Protein AF-A0A183M2C6-F1 (afdb_monomer)

InterPro domains:
  IPR027417 P-loop containing nucleoside triphosphate hydrolase [G3DSA:3.40.50.300] (2-58)
  IPR027417 P-loop containing nucleoside triphosphate hydrolase [SSF52540] (6-80)

Organism: NCBI:txid48269

pLDDT: mean 76.78, std 13.19, range [43.03, 91.06]

Solvent-accessible surface area (backbone atoms only — not comparable to full-atom values): 6842 Å² total; per-residue (Å²): 117,61,69,61,54,53,60,56,52,68,72,47,48,62,93,95,42,86,50,85,79,86,82,91,83,62,92,84,60,55,65,44,59,50,41,28,48,44,54,50,29,54,78,66,73,43,89,75,57,66,77,55,64,65,71,33,77,73,60,45,59,72,45,54,79,70,83,56,81,32,12,89,82,79,73,41,59,34,40,41,62,92,66,32,68,70,56,53,55,49,53,53,51,49,54,56,55,51,67,57,51,64,64,67,70,74,73,81,127

Mean predicted aligned error: 10.91 Å

Foldseek 3Di:
DLVVVVVVQVVADPDPRDGDDDDDDDPVDDLLVLQLVQVVCVVVVHDDDPVSVVSPPPQVVVQPPPVDADDPPPPRRRDYVVPDPVVVVVVVVVVVVVVVVVVVVPPDD

Secondary structure (DSSP, 8-state):
-HHHHHHHHTTS--TTPPP-------TTS-HHHHHHHHHHHHHTTPPPPHHHHGGGTTHHHHHHTTS--S-TTT--SSS-GGG-HHHHHHHHHHHHHHHHHHHHTTS--

Radius of gyration: 19.18 Å; Cα contacts (8 Å, |Δi|>4): 77; chains: 1; bounding box: 59×38×42 Å

Nearest PDB structures (foldseek):
  5e0o-assembly1_A  TM=5.305E-01  e=8.275E+00  Brugia malayi
  3nlg-assembly1_B  TM=2.807E-01  e=6.207E+00  Bos taurus
  8ufs-assembly1_A  TM=2.731E-01  e=8.892E+00  Homo sapiens

Structure (mmCIF, N/CA/C/O backbone):
data_AF-A0A183M2C6-F1
#
_entry.id   AF-A0A183M2C6-F1
#
loop_
_atom_site.group_PDB
_atom_site.id
_atom_site.type_symbol
_atom_site.label_atom_id
_atom_site.label_alt_id
_atom_site.label_comp_id
_atom_site.label_asym_id
_atom_site.label_entity_id
_atom_site.label_seq_id
_atom_site.pdbx_PDB_ins_code
_atom_site.Cartn_x
_atom_site.Cartn_y
_atom_site.Cartn_z
_atom_site.occupancy
_atom_site.B_iso_or_equiv
_atom_site.auth_seq_id
_atom_site.auth_comp_id
_atom_site.auth_asym_id
_atom_site.auth_atom_id
_atom_site.pdbx_PDB_model_num
ATOM 1 N N . MET A 1 1 ? 6.370 -4.805 -5.197 1.00 48.97 1 MET A N 1
ATOM 2 C CA . MET A 1 1 ? 6.201 -5.697 -4.026 1.00 48.97 1 MET A CA 1
ATOM 3 C C . MET A 1 1 ? 4.719 -5.929 -3.676 1.00 48.97 1 MET A C 1
ATOM 5 O O . MET A 1 1 ? 4.393 -6.997 -3.166 1.00 48.97 1 MET A O 1
ATOM 9 N N . VAL A 1 2 ? 3.821 -5.013 -4.069 1.00 49.78 2 VAL A N 1
ATOM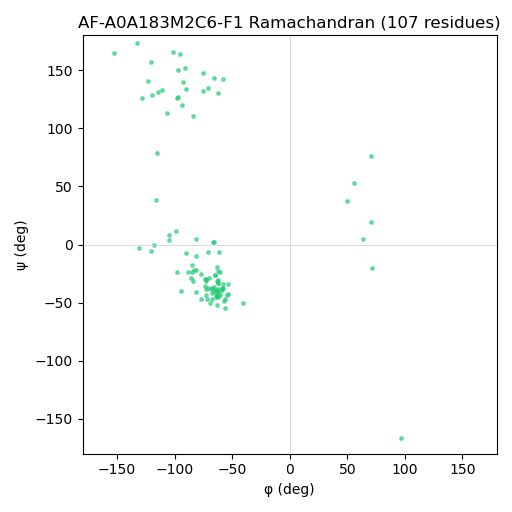 10 C CA . VAL A 1 2 ? 2.344 -5.013 -3.896 1.00 49.78 2 VAL A CA 1
ATOM 11 C C . VAL A 1 2 ? 1.645 -6.353 -4.099 1.00 49.78 2 VAL A C 1
ATOM 13 O O . VAL A 1 2 ? 0.905 -6.817 -3.234 1.00 49.78 2 VAL A O 1
ATOM 16 N N . ILE A 1 3 ? 1.935 -7.030 -5.211 1.00 51.72 3 ILE A N 1
ATOM 17 C CA . ILE A 1 3 ? 1.224 -8.253 -5.589 1.00 51.72 3 ILE A CA 1
ATOM 18 C C . ILE A 1 3 ? 1.434 -9.359 -4.538 1.00 51.72 3 ILE A C 1
ATOM 20 O O . ILE A 1 3 ? 0.508 -10.115 -4.259 1.00 51.72 3 ILE A O 1
ATOM 24 N N . LYS A 1 4 ? 2.602 -9.431 -3.876 1.00 59.03 4 LYS A N 1
ATOM 25 C CA . LYS A 1 4 ? 2.838 -10.434 -2.822 1.00 59.03 4 LYS A CA 1
ATOM 26 C C . LYS A 1 4 ? 1.996 -10.175 -1.572 1.00 59.03 4 LYS A C 1
ATOM 28 O O . LYS A 1 4 ? 1.530 -11.141 -0.976 1.00 59.03 4 LYS A O 1
ATOM 33 N N . ALA A 1 5 ? 1.800 -8.920 -1.164 1.00 63.03 5 ALA A N 1
ATOM 34 C CA . ALA A 1 5 ? 0.993 -8.602 0.015 1.00 63.03 5 ALA A CA 1
ATOM 35 C C . ALA A 1 5 ? -0.484 -8.948 -0.226 1.00 63.03 5 ALA A C 1
ATOM 37 O O . ALA A 1 5 ? -1.064 -9.680 0.573 1.00 63.03 5 ALA A O 1
ATOM 38 N N . VAL A 1 6 ? -1.034 -8.556 -1.383 1.00 72.81 6 VAL A N 1
ATOM 39 C CA . VAL A 1 6 ? -2.396 -8.924 -1.817 1.00 72.81 6 VAL A CA 1
ATOM 40 C C . VAL A 1 6 ? -2.569 -10.443 -1.864 1.00 72.81 6 VAL A C 1
ATOM 42 O O . VAL A 1 6 ? -3.500 -10.978 -1.267 1.00 72.81 6 VAL A O 1
ATOM 45 N N . HIS A 1 7 ? -1.634 -11.168 -2.490 1.00 77.62 7 HIS A N 1
ATOM 46 C CA . HIS A 1 7 ? -1.697 -12.634 -2.558 1.00 77.62 7 HIS A CA 1
ATOM 47 C C . HIS A 1 7 ? -1.630 -13.303 -1.182 1.00 77.62 7 HIS A C 1
ATOM 49 O O . HIS A 1 7 ? -2.184 -14.385 -1.001 1.00 77.62 7 HIS A O 1
ATOM 55 N N . ARG A 1 8 ? -0.943 -12.696 -0.207 1.00 79.44 8 ARG A N 1
ATOM 56 C CA . ARG A 1 8 ? -0.865 -13.219 1.163 1.00 79.44 8 ARG A CA 1
ATOM 57 C C . ARG A 1 8 ? -2.147 -12.943 1.942 1.00 79.44 8 ARG A C 1
ATOM 59 O O . ARG A 1 8 ? -2.675 -13.869 2.553 1.00 79.44 8 ARG A O 1
ATOM 66 N N . ILE A 1 9 ? -2.656 -11.712 1.890 1.00 84.75 9 ILE A N 1
ATOM 67 C CA . ILE A 1 9 ? -3.889 -11.307 2.581 1.00 84.75 9 ILE A CA 1
ATOM 68 C C . ILE A 1 9 ? -5.099 -12.051 1.992 1.00 84.75 9 ILE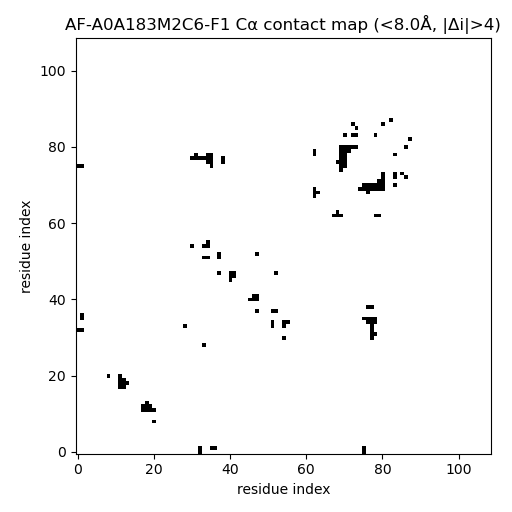 A C 1
ATOM 70 O O . ILE A 1 9 ? -5.944 -12.530 2.739 1.00 84.75 9 ILE A O 1
ATOM 74 N N . GLY A 1 10 ? -5.119 -12.298 0.679 1.00 84.31 10 GLY A N 1
ATOM 75 C CA . GLY A 1 10 ? -6.166 -13.068 -0.005 1.00 84.31 10 GLY A CA 1
ATOM 76 C C . GLY A 1 10 ? -6.246 -14.560 0.362 1.00 84.31 10 GLY A C 1
ATOM 77 O O . GLY A 1 10 ? -7.058 -15.296 -0.199 1.00 84.31 10 GLY A O 1
ATOM 78 N N . ARG A 1 11 ? -5.408 -15.058 1.285 1.00 88.75 11 ARG A N 1
ATOM 79 C CA . ARG A 1 11 ? -5.506 -16.443 1.778 1.00 88.75 11 ARG A CA 1
ATOM 80 C C . ARG A 1 11 ? -6.550 -16.612 2.887 1.00 88.75 11 ARG A C 1
ATOM 82 O O . ARG A 1 11 ? -7.022 -17.737 3.054 1.00 88.75 11 ARG A O 1
ATOM 89 N N . THR A 1 12 ? -6.924 -15.537 3.587 1.00 89.19 12 THR A N 1
ATOM 90 C CA . THR A 1 12 ? -7.936 -15.525 4.661 1.00 89.19 12 THR A CA 1
ATOM 91 C C . THR A 1 12 ? -9.284 -14.967 4.174 1.00 89.19 12 THR A C 1
ATOM 93 O O . THR A 1 12 ? -9.345 -14.382 3.099 1.00 89.19 12 THR A O 1
ATOM 96 N N . GLY A 1 13 ? -10.363 -15.165 4.942 1.00 87.62 13 GLY A N 1
ATOM 97 C CA . GLY A 1 13 ? -11.700 -14.623 4.650 1.00 8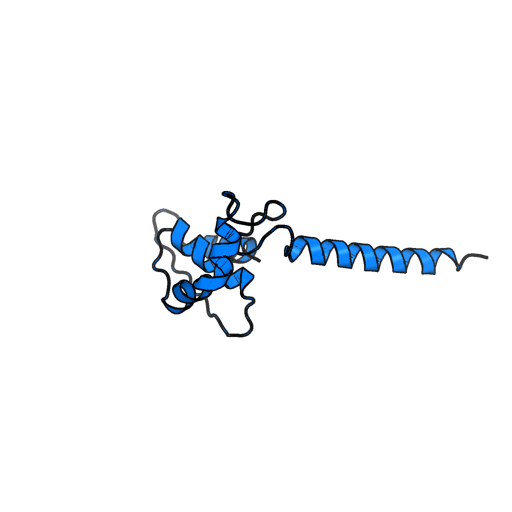7.62 13 GLY A CA 1
ATOM 98 C C . GLY A 1 13 ? -12.406 -15.276 3.454 1.00 87.62 13 GLY A C 1
ATOM 99 O O . GLY A 1 13 ? -12.468 -14.706 2.369 1.00 87.62 13 GLY A O 1
ATOM 100 N N . ARG A 1 14 ? -12.943 -16.489 3.638 1.00 90.44 14 ARG A N 1
ATOM 101 C CA . ARG A 1 14 ? -13.664 -17.259 2.602 1.00 90.44 14 ARG A CA 1
ATOM 102 C C . ARG A 1 14 ? -15.091 -17.556 3.057 1.00 90.44 14 ARG A C 1
ATOM 104 O O . ARG A 1 14 ? -15.356 -17.593 4.253 1.00 90.44 14 ARG A O 1
ATOM 111 N N . GLY A 1 15 ? -15.999 -17.803 2.111 1.00 83.75 15 GLY A N 1
ATOM 112 C CA . GLY A 1 15 ? -17.343 -18.319 2.404 1.00 83.75 15 GLY A CA 1
ATOM 113 C C . GLY A 1 15 ? -18.137 -17.464 3.398 1.00 83.75 15 GLY A C 1
ATOM 114 O O . GLY A 1 15 ? -18.604 -17.983 4.404 1.00 83.75 15 GLY A O 1
ATOM 115 N N . HIS A 1 16 ? -18.260 -16.160 3.127 1.00 86.94 16 HIS A N 1
ATOM 116 C CA . HIS A 1 16 ? -18.946 -15.167 3.975 1.00 86.94 16 HIS A CA 1
ATOM 117 C C . HIS A 1 16 ? -18.332 -14.936 5.366 1.00 86.94 16 HIS A C 1
ATOM 119 O O . HIS A 1 16 ? -18.873 -14.156 6.148 1.00 86.94 16 HIS A O 1
ATOM 125 N N . GLN A 1 17 ? -17.191 -15.553 5.683 1.00 88.50 17 GLN A N 1
ATOM 126 C CA . GLN A 1 17 ? -16.470 -15.281 6.921 1.00 88.50 17 GLN A CA 1
ATOM 127 C C . GLN A 1 17 ? -15.414 -14.195 6.726 1.00 88.50 17 GLN A C 1
ATOM 129 O O . GLN A 1 17 ? -14.710 -14.157 5.715 1.00 88.50 17 GLN A O 1
ATOM 134 N N . ARG A 1 18 ? -15.288 -13.312 7.721 1.00 89.44 18 ARG A N 1
ATOM 135 C CA . ARG A 1 18 ? -14.260 -12.268 7.747 1.00 89.44 18 ARG A CA 1
ATOM 136 C C . ARG A 1 18 ? -12.904 -12.876 8.099 1.00 89.44 18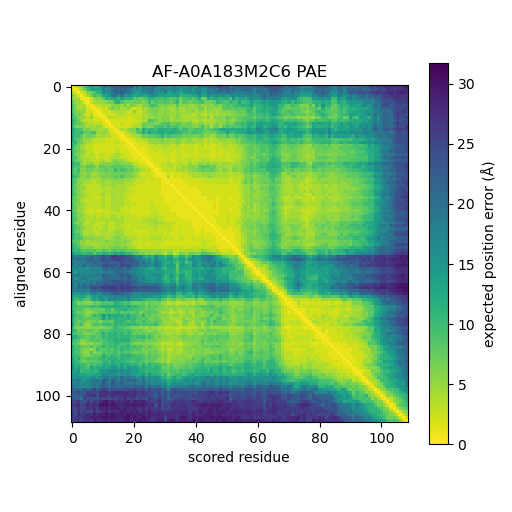 ARG A C 1
ATOM 138 O O . ARG A 1 18 ? -12.791 -13.636 9.056 1.00 89.44 18 ARG A O 1
ATOM 145 N N . GLY A 1 19 ? -11.882 -12.528 7.326 1.00 89.56 19 GLY A N 1
ATOM 146 C CA . GLY A 1 19 ? -10.493 -12.882 7.603 1.00 89.56 19 GLY A CA 1
ATOM 147 C C . GLY A 1 19 ? -9.751 -11.744 8.296 1.00 89.56 19 GLY A C 1
ATOM 148 O O . GLY A 1 19 ? -10.054 -10.579 8.053 1.00 89.56 19 GLY A O 1
ATOM 149 N N . LEU A 1 20 ? -8.764 -12.076 9.128 1.00 90.12 20 LEU A N 1
ATOM 150 C CA . LEU A 1 20 ? -7.839 -11.109 9.722 1.00 90.12 20 LEU A CA 1
ATOM 151 C C . LEU A 1 20 ? -6.439 -11.301 9.133 1.00 90.12 20 LEU A C 1
ATOM 153 O O . LEU A 1 20 ? -5.943 -12.428 9.066 1.00 90.12 20 LEU A O 1
ATOM 157 N N . ALA A 1 21 ? -5.803 -10.202 8.733 1.00 90.25 21 ALA A N 1
ATOM 158 C CA . ALA A 1 21 ? -4.408 -10.176 8.317 1.00 90.25 21 ALA A CA 1
ATOM 159 C C . ALA A 1 21 ? -3.662 -9.079 9.081 1.00 90.25 21 ALA A C 1
ATOM 161 O O . ALA A 1 21 ? -4.063 -7.919 9.067 1.00 90.25 21 ALA A O 1
ATOM 162 N N . THR A 1 22 ? -2.566 -9.457 9.735 1.00 89.31 22 THR A N 1
ATOM 163 C CA . THR A 1 22 ? -1.719 -8.547 10.512 1.00 89.31 22 THR A CA 1
ATOM 164 C C . THR A 1 22 ? -0.352 -8.450 9.850 1.00 89.31 22 THR A C 1
ATOM 166 O O . THR A 1 22 ? 0.265 -9.469 9.530 1.00 89.31 22 THR A O 1
ATOM 169 N N . THR A 1 23 ? 0.127 -7.225 9.653 1.00 88.06 23 THR A N 1
ATOM 170 C CA . THR A 1 23 ? 1.415 -6.940 9.015 1.00 88.06 23 THR A CA 1
ATOM 171 C C . THR A 1 23 ? 2.300 -6.186 9.996 1.00 88.06 23 THR A C 1
ATOM 173 O O . THR A 1 23 ? 1.879 -5.177 10.552 1.00 88.06 23 THR A O 1
ATOM 176 N N . PHE A 1 24 ? 3.529 -6.663 10.196 1.00 90.00 24 PHE A N 1
ATOM 177 C CA . PHE A 1 24 ? 4.556 -5.934 10.939 1.00 90.00 24 PHE A CA 1
ATOM 178 C C . PHE A 1 24 ? 5.365 -5.065 9.980 1.00 90.00 24 PHE A C 1
ATOM 180 O O . PHE A 1 24 ? 5.777 -5.534 8.918 1.00 90.00 24 PHE A O 1
ATOM 187 N N . ILE A 1 25 ? 5.589 -3.811 10.364 1.00 86.62 25 ILE A N 1
ATOM 188 C CA . ILE A 1 25 ? 6.305 -2.811 9.570 1.00 86.62 25 ILE A CA 1
ATOM 189 C C . ILE A 1 25 ? 7.481 -2.298 10.394 1.00 86.62 25 ILE A C 1
ATOM 191 O O . ILE A 1 25 ? 7.371 -2.118 11.606 1.00 86.62 25 ILE A O 1
ATOM 195 N N . ASN A 1 26 ? 8.617 -2.083 9.737 1.00 88.75 26 ASN A N 1
ATOM 196 C CA . ASN A 1 26 ? 9.815 -1.522 10.345 1.00 88.75 26 ASN A CA 1
ATOM 197 C C . ASN A 1 26 ? 10.391 -0.402 9.460 1.00 88.75 26 ASN A C 1
ATOM 199 O O . ASN A 1 26 ? 9.959 -0.210 8.326 1.00 88.75 26 ASN A O 1
ATOM 203 N N . LYS A 1 27 ? 11.412 0.302 9.963 1.00 83.81 27 LYS A N 1
ATOM 204 C CA . LYS A 1 27 ? 12.092 1.394 9.238 1.00 83.81 27 LYS A CA 1
ATOM 205 C C . LYS A 1 27 ? 12.956 0.938 8.054 1.00 83.81 27 LYS A C 1
ATOM 207 O O . LYS A 1 27 ? 13.504 1.779 7.360 1.00 83.81 27 LYS A O 1
ATOM 212 N N . SER A 1 28 ? 13.133 -0.369 7.856 1.00 86.38 28 SER A N 1
ATOM 213 C CA . SER A 1 28 ? 13.888 -0.909 6.715 1.00 86.38 28 SER A CA 1
ATOM 214 C C . SER A 1 28 ? 13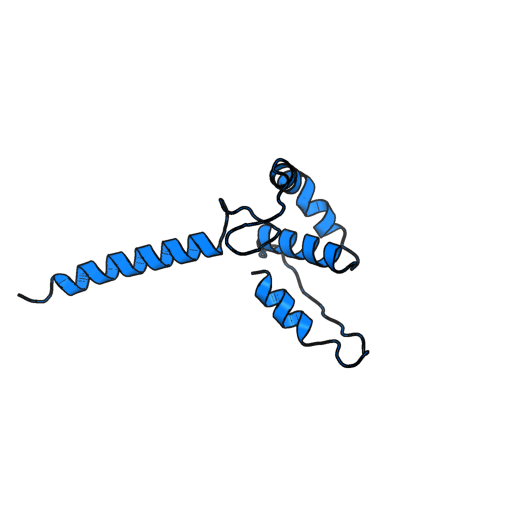.008 -1.185 5.495 1.00 86.38 28 SER A C 1
ATOM 216 O O . SER A 1 28 ? 13.534 -1.541 4.444 1.00 86.38 28 SER A O 1
ATOM 218 N N . VAL A 1 29 ? 11.682 -1.059 5.635 1.00 84.56 29 VAL A N 1
ATOM 219 C CA . VAL A 1 29 ? 10.756 -1.141 4.503 1.00 84.56 29 VAL A CA 1
ATOM 220 C C . VAL A 1 29 ? 10.919 0.110 3.648 1.00 84.56 29 VAL A C 1
ATOM 222 O O . VAL A 1 29 ? 10.977 1.221 4.169 1.00 84.56 29 VAL A O 1
ATOM 225 N N . ASP A 1 30 ? 10.992 -0.087 2.338 1.00 84.31 30 ASP A N 1
ATOM 226 C CA . ASP A 1 30 ? 11.075 0.994 1.372 1.00 84.31 30 ASP A CA 1
ATOM 227 C C . ASP A 1 30 ? 9.796 1.844 1.358 1.00 84.31 30 ASP A C 1
ATOM 229 O O . ASP A 1 30 ? 8.678 1.336 1.477 1.00 84.31 30 ASP A O 1
ATOM 233 N N . GLU A 1 31 ? 9.969 3.150 1.166 1.00 83.31 31 GLU A N 1
ATOM 234 C CA . GLU A 1 31 ? 8.872 4.122 1.153 1.00 83.31 31 GLU A CA 1
ATOM 235 C C . GLU A 1 31 ? 7.833 3.801 0.069 1.00 83.31 31 GLU A C 1
ATOM 237 O O . GLU A 1 31 ? 6.632 3.874 0.322 1.00 83.31 31 GLU A O 1
ATOM 242 N N . SER A 1 32 ? 8.280 3.318 -1.098 1.00 80.19 32 SER A N 1
ATOM 243 C CA . SER A 1 32 ? 7.386 2.933 -2.196 1.00 80.19 32 SER A CA 1
ATOM 244 C C . SER A 1 32 ? 6.393 1.836 -1.797 1.00 80.19 32 SER A C 1
ATOM 246 O O . SER A 1 32 ? 5.212 1.907 -2.133 1.00 80.19 32 SER A O 1
ATOM 248 N N . THR A 1 33 ? 6.836 0.855 -1.006 1.00 83.06 33 THR A N 1
ATOM 249 C CA . THR A 1 33 ? 5.987 -0.226 -0.496 1.00 83.06 33 THR A CA 1
ATOM 250 C C . THR A 1 33 ? 5.030 0.260 0.588 1.00 83.06 33 THR A C 1
ATOM 252 O O . THR A 1 33 ? 3.927 -0.273 0.723 1.00 83.06 33 THR A O 1
ATOM 255 N N . LEU A 1 34 ? 5.425 1.254 1.378 1.00 86.50 34 LEU A N 1
ATOM 256 C CA . LEU A 1 34 ? 4.544 1.838 2.384 1.00 86.50 34 LEU A CA 1
ATOM 257 C C . LEU A 1 34 ? 3.449 2.702 1.740 1.00 86.50 34 LEU A C 1
ATOM 259 O O . LEU A 1 34 ? 2.295 2.612 2.158 1.00 86.50 34 LEU A O 1
ATOM 263 N N . LEU A 1 35 ? 3.775 3.450 0.683 1.00 85.38 35 LEU A N 1
ATOM 264 C CA . LEU A 1 35 ? 2.794 4.152 -0.150 1.00 85.38 35 LEU A CA 1
ATOM 265 C C . LEU A 1 35 ? 1.850 3.164 -0.851 1.00 85.38 35 LEU A C 1
ATOM 267 O O . LEU A 1 35 ? 0.633 3.336 -0.806 1.00 85.38 35 LEU A O 1
ATOM 271 N N . ASP A 1 36 ? 2.386 2.070 -1.407 1.00 83.75 36 ASP A N 1
ATOM 272 C CA . ASP A 1 36 ? 1.576 0.976 -1.956 1.00 83.75 36 ASP A CA 1
ATOM 273 C C . ASP A 1 36 ? 0.569 0.439 -0.918 1.00 83.75 36 ASP A C 1
ATOM 275 O O . ASP A 1 36 ? -0.597 0.198 -1.232 1.00 83.75 36 ASP A O 1
ATOM 279 N N . LEU A 1 37 ? 1.011 0.250 0.332 1.00 87.00 37 LEU A N 1
ATOM 280 C CA . LEU A 1 37 ? 0.157 -0.210 1.426 1.00 87.00 37 LEU A CA 1
ATOM 281 C C . LEU A 1 37 ? -0.904 0.830 1.806 1.00 87.00 37 LEU A C 1
ATOM 283 O O . LEU A 1 37 ? -2.052 0.449 2.031 1.00 87.00 37 LEU A O 1
ATOM 287 N N . LYS A 1 38 ? -0.544 2.118 1.870 1.00 86.75 38 LYS A N 1
ATOM 288 C CA . LYS A 1 38 ? -1.476 3.219 2.157 1.00 86.75 38 LYS A CA 1
ATOM 289 C C . LYS A 1 38 ? -2.631 3.220 1.155 1.00 86.75 38 LYS A C 1
ATOM 291 O O . LYS A 1 38 ? -3.786 3.123 1.567 1.00 86.75 38 LYS A O 1
ATOM 296 N N . HIS A 1 39 ? -2.326 3.261 -0.144 1.00 84.69 39 HIS A N 1
ATOM 297 C CA . HIS A 1 39 ? -3.353 3.280 -1.190 1.00 84.69 39 HIS A CA 1
ATOM 298 C C . HIS A 1 39 ? -4.215 2.013 -1.175 1.00 84.69 39 HIS A C 1
ATOM 300 O O . HIS A 1 39 ? -5.434 2.102 -1.293 1.00 84.69 39 HIS A O 1
ATOM 306 N N . LEU A 1 40 ? -3.619 0.846 -0.914 1.00 86.00 40 LEU A N 1
ATOM 307 C CA . LEU A 1 40 ? -4.358 -0.411 -0.799 1.00 86.00 40 LEU A CA 1
ATOM 308 C C . LEU A 1 40 ? -5.348 -0.420 0.377 1.00 86.00 40 LEU A C 1
ATOM 310 O O . LEU A 1 40 ? -6.453 -0.945 0.245 1.00 86.00 40 LEU A O 1
ATOM 314 N N . LEU A 1 41 ? -4.974 0.150 1.528 1.00 88.19 41 LEU A N 1
ATOM 315 C CA . LEU A 1 41 ? -5.884 0.283 2.671 1.00 88.19 41 LEU A CA 1
ATOM 316 C C . LEU A 1 41 ? -7.043 1.237 2.355 1.00 88.19 41 LEU A C 1
ATOM 318 O O . LEU A 1 41 ? -8.180 0.926 2.707 1.00 88.19 41 LEU A O 1
ATOM 322 N N . ILE A 1 42 ? -6.773 2.341 1.650 1.00 86.88 42 ILE A N 1
ATOM 323 C CA . ILE A 1 42 ? -7.795 3.304 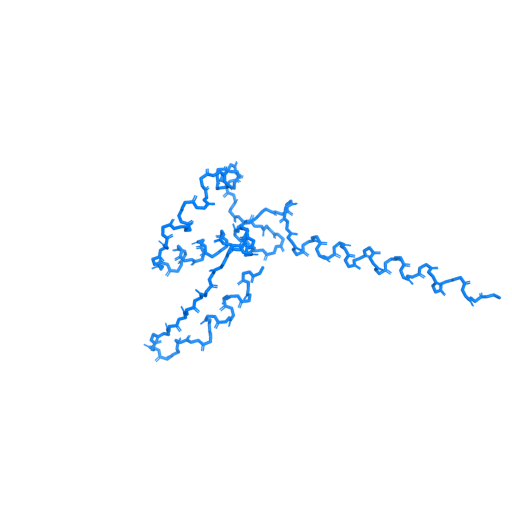1.212 1.00 86.88 42 ILE A CA 1
ATOM 324 C C . ILE A 1 42 ? -8.787 2.640 0.247 1.00 86.88 42 ILE A C 1
ATOM 326 O O . ILE A 1 42 ? -9.990 2.667 0.499 1.00 86.88 42 ILE A O 1
ATOM 330 N N . GLU A 1 43 ? -8.302 1.984 -0.812 1.00 85.38 43 GLU A N 1
ATOM 331 C CA . GLU A 1 43 ? -9.146 1.274 -1.788 1.00 85.38 43 GLU A CA 1
ATOM 332 C C . GLU A 1 43 ? -10.009 0.188 -1.127 1.00 85.38 43 GLU A C 1
ATOM 334 O O . GLU A 1 43 ? -11.178 0.001 -1.469 1.00 85.38 43 GLU A O 1
ATOM 339 N N . ALA A 1 44 ? -9.458 -0.510 -0.129 1.00 86.81 44 ALA A N 1
ATOM 340 C CA . ALA A 1 44 ? -10.159 -1.542 0.628 1.00 86.81 44 ALA A CA 1
ATOM 341 C C . ALA A 1 44 ? -11.067 -0.996 1.752 1.00 86.81 44 ALA A C 1
ATOM 343 O O . ALA A 1 44 ? -11.623 -1.791 2.520 1.00 86.81 44 ALA A O 1
ATOM 344 N N . ASN A 1 45 ? -11.214 0.331 1.877 1.00 88.31 45 ASN A N 1
ATOM 345 C CA . ASN A 1 45 ? -11.944 1.007 2.957 1.00 88.31 45 ASN A CA 1
ATOM 346 C C . ASN A 1 45 ? -11.529 0.520 4.362 1.00 88.31 45 ASN A C 1
ATOM 348 O O . ASN A 1 45 ? -12.358 0.346 5.258 1.00 88.31 45 ASN A O 1
ATOM 352 N N . GLN A 1 46 ? -10.240 0.237 4.542 1.00 90.56 46 GLN A N 1
ATOM 353 C CA . GLN A 1 46 ? -9.652 -0.119 5.828 1.00 90.56 46 GLN A CA 1
ATOM 354 C C . GLN A 1 46 ? -9.139 1.138 6.544 1.00 90.56 46 GLN A C 1
ATOM 356 O O . GLN A 1 46 ? -8.744 2.103 5.888 1.00 90.56 46 GLN A O 1
ATOM 361 N N . PRO A 1 47 ? -9.103 1.146 7.888 1.00 91.06 47 PRO A N 1
ATOM 362 C CA . PRO A 1 47 ? -8.506 2.251 8.626 1.00 91.06 47 PRO A CA 1
ATOM 363 C C . PRO A 1 47 ? -7.016 2.369 8.288 1.00 91.06 47 PRO A C 1
ATOM 365 O O . PRO A 1 47 ? -6.275 1.384 8.346 1.00 91.06 47 PRO A O 1
ATOM 368 N N . VAL A 1 48 ? -6.578 3.584 7.957 1.00 90.25 48 VAL A N 1
ATOM 369 C CA . VAL A 1 48 ? -5.177 3.891 7.655 1.00 90.25 48 VAL A CA 1
ATOM 370 C C . VAL A 1 48 ? -4.495 4.386 8.937 1.00 90.25 48 VAL A C 1
ATOM 372 O O . VAL A 1 48 ? -4.940 5.383 9.503 1.00 90.25 48 VAL A O 1
ATOM 375 N N . PRO A 1 49 ? -3.437 3.713 9.423 1.00 90.31 49 PRO A N 1
ATOM 376 C CA . PRO A 1 49 ? -2.640 4.198 10.547 1.00 90.31 49 PRO A CA 1
ATOM 377 C C . PRO A 1 49 ? -2.039 5.589 10.297 1.00 90.31 49 PRO A C 1
ATOM 379 O O . PRO A 1 49 ? -1.562 5.861 9.198 1.00 90.31 49 PRO A O 1
ATOM 382 N N . GLU A 1 50 ? -1.979 6.428 11.333 1.00 88.12 50 GLU A N 1
ATOM 383 C CA . GLU A 1 50 ? -1.505 7.823 11.256 1.00 88.12 50 GLU A CA 1
ATOM 384 C C . GLU A 1 50 ? -0.105 7.948 10.633 1.00 88.12 50 GLU A C 1
ATOM 386 O O . GLU A 1 50 ? 0.093 8.736 9.713 1.00 88.12 50 GLU A O 1
ATOM 391 N N . PHE A 1 51 ? 0.827 7.061 10.999 1.00 86.06 51 PHE A N 1
ATOM 392 C CA . PHE A 1 51 ? 2.182 7.056 10.432 1.00 86.06 51 PHE A CA 1
ATOM 393 C C . PHE A 1 51 ? 2.230 6.794 8.912 1.00 86.06 51 PHE A C 1
ATOM 395 O O . PHE A 1 51 ? 3.215 7.140 8.268 1.00 86.06 51 PHE A O 1
ATOM 402 N N . LEU A 1 52 ? 1.206 6.155 8.327 1.00 85.88 52 LEU A N 1
ATOM 403 C CA . LEU A 1 52 ? 1.087 5.995 6.870 1.00 85.88 52 LEU A CA 1
ATOM 404 C C . LEU A 1 52 ? 0.407 7.201 6.222 1.00 85.88 52 LEU A C 1
ATOM 406 O O . LEU A 1 52 ? 0.681 7.497 5.063 1.00 85.88 52 LEU A O 1
ATOM 410 N N . VAL A 1 53 ? -0.472 7.897 6.945 1.00 84.06 53 VAL A N 1
ATOM 411 C CA . VAL A 1 53 ? -1.081 9.147 6.470 1.00 84.06 53 VAL A CA 1
ATOM 412 C C . VAL A 1 53 ? -0.003 10.215 6.304 1.00 84.06 53 VAL A C 1
ATOM 414 O O . VAL A 1 53 ? 0.063 10.853 5.255 1.00 84.06 53 VAL A O 1
ATOM 417 N N . GLU A 1 54 ? 0.880 10.339 7.296 1.00 81.12 54 GLU A N 1
ATOM 418 C CA . GLU A 1 54 ? 1.994 11.293 7.313 1.00 81.12 54 GLU A CA 1
ATOM 419 C C . GLU A 1 54 ? 3.041 11.039 6.223 1.00 81.12 54 GLU A C 1
ATOM 421 O O . GLU A 1 54 ? 3.701 11.976 5.775 1.00 81.12 54 GLU A O 1
ATOM 426 N N . LEU A 1 55 ? 3.173 9.791 5.761 1.00 73.56 55 LEU A N 1
ATOM 427 C CA . LEU A 1 55 ? 4.243 9.341 4.864 1.00 73.56 55 LEU A CA 1
ATOM 428 C C . LEU A 1 55 ? 4.206 9.961 3.456 1.00 73.56 55 LEU A C 1
ATOM 430 O O . LEU A 1 55 ? 5.008 9.620 2.599 1.00 73.56 55 LEU A O 1
ATOM 434 N N . ALA A 1 56 ? 3.270 10.858 3.182 1.00 60.91 56 ALA A N 1
ATOM 435 C CA . ALA A 1 56 ? 2.885 11.157 1.818 1.00 60.91 56 ALA A CA 1
ATOM 436 C C . ALA A 1 56 ? 2.840 12.652 1.474 1.00 60.91 56 ALA A C 1
ATOM 438 O O . ALA A 1 56 ? 2.666 13.000 0.315 1.00 60.91 56 ALA A O 1
ATOM 439 N N . SER A 1 57 ? 3.095 13.545 2.432 1.00 56.34 57 SER A N 1
ATOM 440 C CA . SER A 1 57 ? 3.023 14.999 2.206 1.00 56.34 57 SER A CA 1
ATOM 441 C C . SER A 1 57 ? 3.953 15.516 1.088 1.00 56.34 57 SER A C 1
ATOM 443 O O . SER A 1 57 ? 3.584 16.432 0.360 1.00 56.34 57 SER A O 1
ATOM 445 N N . ALA A 1 58 ? 5.134 14.916 0.895 1.00 54.78 58 ALA A N 1
ATOM 446 C CA . ALA A 1 58 ? 6.065 15.317 -0.168 1.00 54.78 58 ALA A CA 1
ATOM 447 C C . ALA A 1 58 ? 5.911 14.479 -1.452 1.00 54.78 58 ALA A C 1
ATOM 449 O O . ALA A 1 58 ? 5.955 15.019 -2.554 1.00 54.78 58 ALA A O 1
ATOM 450 N N . THR A 1 59 ? 5.700 13.169 -1.308 1.00 56.84 59 THR A N 1
ATOM 451 C CA . THR A 1 59 ? 5.718 12.216 -2.426 1.00 56.84 59 THR A CA 1
ATOM 452 C C . THR A 1 59 ? 4.370 12.147 -3.162 1.00 56.84 59 THR A C 1
ATOM 454 O O . THR A 1 59 ? 4.361 11.975 -4.378 1.00 56.84 59 THR A O 1
ATOM 457 N N . GLU A 1 60 ? 3.221 12.347 -2.493 1.00 60.53 60 GLU A N 1
ATOM 458 C CA . GLU A 1 60 ? 1.902 12.367 -3.165 1.00 60.53 60 GLU A CA 1
ATOM 459 C C . GLU A 1 60 ? 1.737 13.568 -4.092 1.00 60.53 60 GLU A C 1
ATOM 461 O O . GLU A 1 60 ? 1.208 13.402 -5.184 1.00 60.53 60 GLU A O 1
ATOM 466 N N . VAL A 1 61 ? 2.257 14.745 -3.732 1.00 60.19 61 VAL A N 1
ATOM 467 C CA . VAL A 1 61 ? 2.178 15.947 -4.583 1.00 60.19 61 VAL A CA 1
ATOM 468 C C . VAL A 1 61 ? 2.834 15.701 -5.947 1.00 60.19 61 VAL A C 1
ATOM 470 O O . VAL A 1 61 ? 2.322 16.113 -6.988 1.00 60.19 61 VAL A O 1
ATOM 473 N N . GLU A 1 62 ? 3.941 14.961 -5.963 1.00 57.09 62 GLU A N 1
ATOM 474 C CA . GLU A 1 62 ? 4.656 14.599 -7.187 1.00 57.09 62 GLU A CA 1
ATOM 475 C C . GLU A 1 62 ? 3.958 13.466 -7.965 1.00 57.09 62 GLU A C 1
ATOM 477 O O . GLU A 1 62 ? 4.053 13.377 -9.193 1.00 57.09 62 GLU A O 1
ATOM 482 N N . LEU A 1 63 ? 3.183 12.625 -7.270 1.00 58.69 63 LEU A N 1
ATOM 483 C CA . LEU A 1 63 ? 2.314 11.614 -7.871 1.00 58.69 63 LEU A CA 1
ATOM 484 C C . LEU A 1 63 ? 0.965 12.189 -8.352 1.00 58.69 63 LEU A C 1
ATOM 486 O O . LEU A 1 63 ? 0.369 11.614 -9.253 1.00 58.69 63 LEU A O 1
ATOM 490 N N . GLU A 1 64 ? 0.479 13.320 -7.851 1.00 57.41 64 GLU A N 1
ATOM 491 C CA . GLU A 1 64 ? -0.822 13.886 -8.248 1.00 57.41 64 GLU A CA 1
ATOM 492 C C . GLU A 1 64 ? -0.743 14.818 -9.467 1.00 57.41 64 GLU A C 1
ATOM 494 O O . GLU A 1 64 ? -1.717 14.934 -10.213 1.00 57.41 64 GLU A O 1
ATOM 499 N N . MET A 1 65 ? 0.424 15.407 -9.759 1.00 57.66 65 MET A N 1
ATOM 500 C CA . MET A 1 65 ? 0.610 16.357 -10.874 1.00 57.66 65 MET A CA 1
ATOM 501 C C . MET A 1 65 ? 0.332 15.801 -12.290 1.00 57.66 65 MET A C 1
ATOM 503 O O . MET A 1 65 ? 0.342 16.568 -13.251 1.00 57.66 65 MET A O 1
ATOM 507 N N . GLY A 1 66 ? 0.080 14.497 -12.450 1.00 54.44 66 GLY A N 1
ATOM 508 C CA . GLY A 1 66 ? -0.114 13.843 -13.753 1.00 54.44 66 GLY A CA 1
ATOM 509 C C . GLY A 1 66 ? -1.479 13.189 -13.993 1.00 54.44 66 GLY A C 1
ATOM 510 O O . GLY A 1 66 ? -1.678 12.614 -15.056 1.00 54.44 66 GLY A O 1
ATOM 511 N N . GLY A 1 67 ? -2.416 13.219 -13.038 1.00 54.62 67 GLY A N 1
ATOM 512 C CA . GLY A 1 67 ? -3.761 12.626 -13.186 1.00 54.62 67 GLY A CA 1
ATOM 513 C C . GLY A 1 67 ? -3.835 11.087 -13.191 1.00 54.62 67 GLY A C 1
ATOM 514 O O . GLY A 1 67 ? -4.880 10.522 -12.882 1.00 54.62 67 GLY A O 1
ATOM 515 N N . GLU A 1 68 ? -2.740 10.388 -13.476 1.00 56.34 68 GLU A N 1
ATOM 516 C CA . GLU A 1 68 ? -2.612 8.936 -13.330 1.00 56.34 68 GLU A CA 1
ATOM 517 C C . GLU A 1 68 ? -1.918 8.609 -12.002 1.00 56.34 68 GLU A C 1
ATOM 519 O O . GLU A 1 68 ? -0.847 9.141 -11.749 1.00 56.34 68 GLU A O 1
ATOM 524 N N . VAL A 1 69 ? -2.489 7.766 -11.136 1.00 70.38 69 VAL A N 1
ATOM 525 C CA . VAL A 1 69 ? -1.871 7.356 -9.855 1.00 70.38 69 VAL A CA 1
ATOM 526 C C . VAL A 1 69 ? -1.176 6.005 -10.044 1.00 70.38 69 VAL A C 1
ATOM 528 O O . VAL A 1 69 ? -1.782 5.053 -10.531 1.00 70.38 69 VAL A O 1
ATOM 531 N N . GLY A 1 70 ? 0.106 5.920 -9.674 1.00 76.94 70 GLY A N 1
ATOM 532 C CA . GLY A 1 70 ? 0.901 4.689 -9.740 1.00 76.94 70 GLY A CA 1
ATOM 533 C C . GLY A 1 70 ? 1.784 4.515 -10.989 1.00 76.94 70 GLY A C 1
ATOM 534 O O . GLY A 1 70 ? 2.069 5.448 -11.746 1.00 76.94 70 GLY A O 1
ATOM 535 N N . CYS A 1 71 ? 2.281 3.290 -11.166 1.00 84.31 71 CYS A N 1
ATOM 536 C CA . CYS A 1 71 ? 3.278 2.878 -12.146 1.00 84.31 71 CYS A CA 1
ATOM 537 C C . CYS A 1 71 ? 2.646 2.067 -13.283 1.00 84.31 71 CYS A C 1
ATOM 539 O O . CYS A 1 71 ? 2.279 0.904 -13.094 1.00 84.31 71 CYS A O 1
ATOM 541 N N . ALA A 1 72 ? 2.640 2.627 -14.497 1.00 83.06 72 ALA A N 1
ATOM 542 C CA . ALA A 1 72 ? 2.091 1.987 -15.698 1.00 83.06 72 ALA A CA 1
ATOM 543 C C . ALA A 1 72 ? 2.768 0.654 -16.081 1.00 83.06 72 ALA A C 1
ATOM 545 O O . ALA A 1 72 ? 2.162 -0.187 -16.739 1.00 83.06 72 ALA A O 1
ATOM 546 N N . TYR A 1 73 ? 4.020 0.428 -15.667 1.00 84.31 73 TYR A N 1
ATOM 547 C CA . TYR A 1 73 ? 4.758 -0.788 -16.023 1.00 84.31 73 TYR A CA 1
ATOM 548 C C . TYR A 1 73 ? 4.404 -1.997 -15.146 1.00 84.31 73 TYR A C 1
ATOM 550 O O . TYR A 1 73 ? 4.327 -3.126 -15.631 1.00 84.31 73 TYR A O 1
ATOM 558 N N . CYS A 1 74 ? 4.240 -1.795 -13.835 1.00 83.56 74 CYS A N 1
ATOM 559 C CA . CYS A 1 74 ? 4.057 -2.905 -12.895 1.00 83.56 74 CYS A CA 1
ATOM 560 C C . CYS A 1 74 ? 2.749 -2.877 -12.104 1.00 83.56 74 CYS A C 1
ATOM 562 O O . CYS A 1 74 ? 2.488 -3.841 -11.381 1.00 83.56 74 CYS A O 1
ATOM 564 N N . GLY A 1 75 ? 1.955 -1.812 -12.234 1.00 79.88 75 GLY A N 1
ATOM 565 C CA . GLY A 1 75 ? 0.712 -1.621 -11.490 1.00 79.88 75 GLY A CA 1
ATOM 566 C C . GLY A 1 75 ? 0.911 -1.338 -9.998 1.00 79.88 75 GLY A C 1
ATOM 567 O O . GLY A 1 75 ? -0.001 -1.576 -9.218 1.00 79.88 75 GLY A O 1
ATOM 568 N N . GLY A 1 76 ? 2.108 -0.910 -9.574 1.00 81.75 76 GLY A N 1
ATOM 569 C CA . GLY A 1 76 ? 2.340 -0.425 -8.206 1.00 81.75 76 GLY A CA 1
ATOM 570 C C . GLY A 1 76 ? 1.761 0.977 -8.016 1.00 81.75 76 GLY A C 1
ATOM 571 O O . GLY A 1 76 ? 1.758 1.751 -8.964 1.00 81.75 76 GLY A O 1
ATOM 572 N N . LEU A 1 77 ? 1.286 1.303 -6.820 1.00 79.19 77 LEU A N 1
ATOM 573 C CA . LEU A 1 77 ? 0.586 2.552 -6.499 1.00 79.19 77 LEU A CA 1
ATOM 574 C C . LEU A 1 77 ? 1.515 3.607 -5.869 1.00 79.19 77 LEU A C 1
ATOM 576 O O . LEU A 1 77 ? 1.262 4.796 -5.995 1.00 79.19 77 LEU A O 1
ATOM 580 N N . GLY A 1 78 ? 2.619 3.190 -5.250 1.00 78.62 78 GLY A N 1
ATOM 581 C CA . GLY A 1 78 ? 3.541 4.034 -4.488 1.00 78.62 78 GLY A CA 1
ATOM 582 C C . GLY A 1 78 ? 4.801 4.485 -5.226 1.00 78.62 78 GLY A C 1
ATOM 583 O O . GLY A 1 78 ? 5.741 4.950 -4.591 1.00 78.62 78 GLY A O 1
ATOM 584 N N . HIS A 1 79 ? 4.878 4.307 -6.547 1.00 81.69 79 HIS A N 1
ATOM 585 C CA . HIS A 1 79 ? 5.997 4.795 -7.361 1.00 81.69 79 HIS A CA 1
ATOM 586 C C . HIS A 1 79 ? 5.570 5.067 -8.810 1.00 81.69 79 HIS A C 1
ATOM 588 O O . HIS A 1 79 ? 4.532 4.590 -9.269 1.00 81.69 79 HIS A O 1
ATOM 594 N N . ARG A 1 80 ? 6.404 5.799 -9.559 1.00 84.06 80 ARG A N 1
ATOM 595 C CA . ARG A 1 80 ? 6.245 6.049 -11.004 1.00 84.06 80 ARG A CA 1
ATOM 596 C C . ARG A 1 80 ? 7.039 5.069 -11.852 1.00 84.06 80 ARG A C 1
ATOM 598 O O . ARG A 1 80 ? 7.967 4.432 -11.367 1.00 84.06 80 ARG A O 1
ATOM 605 N N . ILE A 1 81 ? 6.722 4.995 -13.147 1.00 85.31 81 ILE A N 1
ATOM 606 C CA . ILE A 1 81 ? 7.503 4.196 -14.108 1.00 85.31 81 ILE A CA 1
ATOM 607 C C . ILE A 1 81 ? 8.999 4.555 -14.090 1.00 85.31 81 ILE A C 1
ATOM 609 O O . ILE A 1 81 ? 9.830 3.661 -14.226 1.00 85.31 81 ILE A O 1
ATOM 613 N N . THR A 1 82 ? 9.330 5.829 -13.846 1.00 83.38 82 THR A N 1
ATOM 614 C CA . THR A 1 82 ? 10.705 6.342 -13.722 1.00 83.38 82 THR A CA 1
ATOM 615 C C . THR A 1 82 ? 11.473 5.751 -12.541 1.00 83.38 82 THR A C 1
ATOM 617 O O . THR A 1 82 ? 12.676 5.563 -12.651 1.00 83.38 82 THR A O 1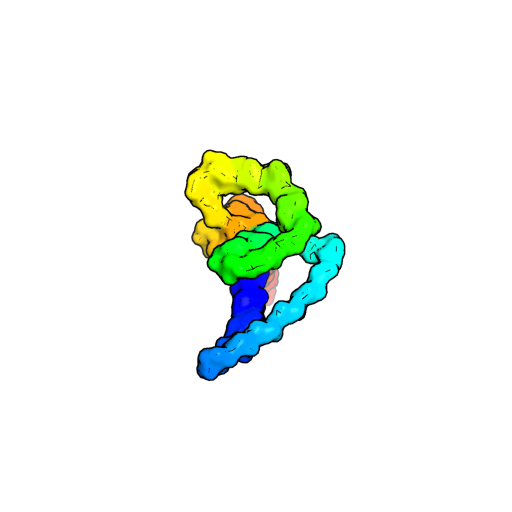
ATOM 620 N N . HIS A 1 83 ? 10.783 5.403 -11.452 1.00 81.12 83 HIS A N 1
ATOM 621 C CA . HIS A 1 83 ? 11.353 4.812 -10.237 1.00 81.12 83 HIS A CA 1
ATOM 622 C C . HIS A 1 83 ? 10.815 3.393 -10.016 1.00 81.12 83 HIS A C 1
ATOM 624 O O . HIS A 1 83 ? 10.465 3.007 -8.901 1.00 81.12 83 HIS A O 1
ATOM 630 N N . CYS A 1 84 ? 10.636 2.618 -11.093 1.00 86.50 84 CYS A N 1
ATOM 631 C CA . CYS A 1 84 ? 10.042 1.292 -10.986 1.00 86.50 84 CYS A CA 1
ATOM 632 C C . CYS A 1 84 ? 11.079 0.221 -10.605 1.00 86.50 84 CYS A C 1
ATOM 634 O O . CYS A 1 84 ? 11.837 -0.222 -11.474 1.00 86.50 84 CYS A O 1
ATOM 636 N N . PRO A 1 85 ? 11.027 -0.352 -9.384 1.00 84.75 85 PRO A N 1
ATOM 637 C CA . PRO A 1 85 ? 12.007 -1.346 -8.939 1.00 84.75 85 PRO A CA 1
ATOM 638 C C . PRO A 1 85 ? 11.948 -2.639 -9.765 1.00 84.75 85 PRO A C 1
ATOM 640 O O . PRO A 1 85 ? 12.932 -3.366 -9.898 1.00 84.75 85 PRO A O 1
ATOM 643 N N . LYS A 1 86 ? 10.783 -2.955 -10.355 1.00 84.56 86 LYS A N 1
ATOM 644 C CA . LYS A 1 86 ? 10.633 -4.116 -11.246 1.00 84.56 86 LYS A CA 1
ATOM 645 C C . LYS A 1 86 ? 11.351 -3.896 -12.579 1.00 84.56 86 LYS A C 1
ATOM 647 O O . LYS A 1 86 ? 11.891 -4.856 -13.129 1.00 84.56 86 LYS A O 1
ATOM 652 N N . LEU A 1 87 ? 11.326 -2.669 -13.098 1.00 86.56 87 LEU A N 1
ATOM 653 C CA . LEU A 1 87 ? 11.998 -2.311 -14.343 1.00 86.56 87 LEU A CA 1
ATOM 654 C C . LEU A 1 87 ? 13.516 -2.280 -14.137 1.00 86.56 87 LEU A C 1
ATOM 656 O O . LEU A 1 87 ? 14.235 -2.943 -14.883 1.00 86.56 87 LEU A O 1
ATOM 660 N N . GLU A 1 88 ? 13.983 -1.637 -13.066 1.00 86.75 88 GLU A N 1
ATOM 661 C CA . GLU A 1 88 ? 15.401 -1.602 -12.679 1.00 86.75 88 GLU A CA 1
ATOM 662 C C . GLU A 1 88 ? 15.980 -3.011 -12.494 1.00 86.75 88 GLU A C 1
ATOM 664 O O . GLU A 1 88 ? 17.020 -3.355 -13.057 1.00 86.75 88 GLU A O 1
ATOM 669 N N . ALA A 1 89 ? 15.274 -3.889 -11.772 1.00 86.62 89 ALA A N 1
ATOM 670 C CA . ALA A 1 89 ? 15.712 -5.269 -11.580 1.00 86.62 89 ALA A CA 1
ATOM 671 C C . ALA A 1 89 ? 15.792 -6.059 -12.900 1.00 86.62 89 ALA A C 1
A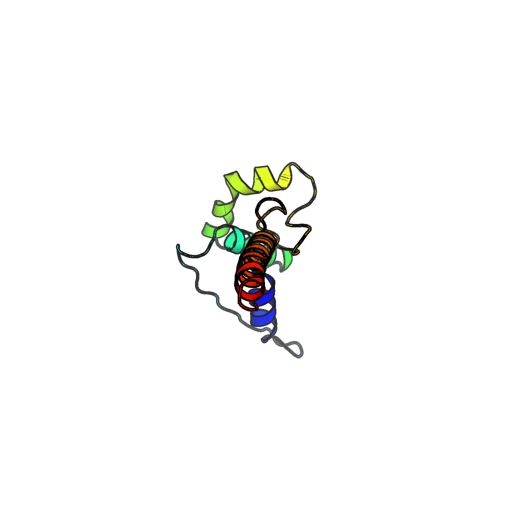TOM 673 O O . ALA A 1 89 ? 16.641 -6.943 -13.040 1.00 86.62 89 ALA A O 1
ATOM 674 N N . MET A 1 90 ? 14.914 -5.772 -13.866 1.00 87.12 90 MET A N 1
ATOM 675 C CA . MET A 1 90 ? 14.941 -6.413 -15.183 1.00 87.12 90 MET A CA 1
ATOM 676 C C . MET A 1 90 ? 16.111 -5.907 -16.031 1.00 87.12 90 MET A C 1
ATOM 678 O O . MET A 1 90 ? 16.807 -6.723 -16.634 1.00 87.12 90 MET A O 1
ATOM 682 N N . GLN A 1 91 ? 16.367 -4.598 -16.029 1.00 85.44 91 GLN A N 1
ATOM 683 C CA . GLN A 1 91 ? 17.513 -3.993 -16.712 1.00 85.44 91 GLN A CA 1
ATOM 684 C C . GLN A 1 91 ? 18.839 -4.504 -16.135 1.00 85.44 91 GLN A C 1
ATOM 686 O O . GLN A 1 91 ? 19.699 -4.955 -16.888 1.00 85.44 91 GLN A O 1
ATOM 691 N N . ASN A 1 92 ? 18.964 -4.569 -14.806 1.00 83.56 92 ASN A N 1
ATOM 692 C CA . ASN A 1 92 ? 20.144 -5.127 -14.142 1.00 83.56 92 ASN A CA 1
ATOM 693 C C . ASN A 1 92 ? 20.360 -6.605 -14.489 1.00 83.56 92 ASN A C 1
ATOM 695 O O . ASN A 1 92 ? 21.480 -7.025 -14.775 1.00 83.56 92 ASN A O 1
ATOM 699 N N . LYS A 1 93 ? 19.291 -7.411 -14.535 1.00 83.06 93 LYS A N 1
ATOM 700 C CA . LYS A 1 93 ? 19.389 -8.803 -15.001 1.00 83.06 93 LYS A CA 1
ATOM 701 C C . LYS A 1 93 ? 19.816 -8.894 -16.463 1.00 83.06 93 LYS A C 1
ATOM 703 O O . LYS A 1 93 ? 20.593 -9.783 -16.799 1.00 83.06 93 LYS A O 1
ATOM 708 N N . ALA A 1 94 ? 19.316 -8.022 -17.334 1.00 80.12 94 ALA A N 1
ATOM 709 C CA . ALA A 1 94 ? 19.719 -7.998 -18.736 1.00 80.12 94 ALA A CA 1
ATOM 710 C C . ALA A 1 94 ? 21.208 -7.638 -18.887 1.00 80.12 94 ALA A C 1
ATOM 712 O O . ALA A 1 94 ? 21.922 -8.333 -19.607 1.00 80.12 94 ALA A O 1
ATOM 713 N N . ALA A 1 95 ? 21.695 -6.645 -18.136 1.00 75.12 95 ALA A N 1
ATOM 714 C CA . ALA A 1 95 ? 23.105 -6.252 -18.119 1.00 75.12 95 ALA A CA 1
ATOM 715 C C . ALA A 1 95 ? 24.031 -7.394 -17.659 1.00 75.12 95 ALA A C 1
ATOM 717 O O . ALA A 1 95 ? 25.045 -7.669 -18.300 1.00 75.12 95 ALA A O 1
ATOM 718 N N . ILE A 1 96 ? 23.645 -8.130 -16.609 1.00 72.25 96 ILE A N 1
ATOM 719 C CA . ILE A 1 96 ? 24.392 -9.308 -16.130 1.00 72.25 96 ILE A CA 1
ATOM 720 C C . ILE A 1 96 ? 24.436 -10.418 -17.192 1.00 72.25 96 ILE A C 1
ATOM 722 O O . ILE A 1 96 ? 25.460 -11.076 -17.368 1.00 72.25 96 ILE A O 1
ATOM 726 N N . ASN A 1 97 ? 23.331 -10.648 -17.907 1.00 67.75 97 ASN A N 1
ATOM 727 C CA . ASN A 1 97 ? 23.268 -11.689 -18.936 1.00 67.75 97 ASN A CA 1
ATOM 728 C C . ASN A 1 97 ? 24.054 -11.328 -20.205 1.00 67.75 97 ASN A C 1
ATOM 730 O O . ASN A 1 97 ? 24.556 -12.236 -20.867 1.00 67.75 97 ASN A O 1
ATOM 734 N N . LEU A 1 98 ? 24.184 -10.039 -20.535 1.00 64.69 98 LEU A N 1
ATOM 735 C CA . LEU A 1 98 ? 24.999 -9.580 -21.660 1.00 64.69 98 LEU A CA 1
ATOM 736 C C . LEU A 1 98 ? 26.493 -9.799 -21.375 1.00 64.69 98 LEU A C 1
ATOM 738 O O . LEU A 1 98 ? 27.152 -10.499 -22.136 1.00 64.69 98 LEU A O 1
ATOM 742 N N . GLY A 1 99 ? 26.986 -9.363 -20.209 1.00 59.28 99 GLY A N 1
ATOM 743 C CA . GLY A 1 99 ? 28.396 -9.549 -19.833 1.00 59.28 99 GLY A CA 1
ATOM 744 C C . GLY A 1 99 ? 28.834 -11.014 -19.678 1.00 59.28 99 GLY A C 1
ATOM 745 O O . GLY A 1 99 ? 30.021 -11.320 -19.746 1.00 59.28 99 GLY A O 1
ATOM 746 N N . ARG A 1 100 ? 27.891 -11.950 -19.499 1.00 57.78 100 ARG A N 1
ATOM 747 C CA . ARG A 1 100 ? 28.176 -13.394 -19.425 1.00 57.78 100 ARG A CA 1
ATOM 748 C C . ARG A 1 100 ? 28.252 -14.072 -20.798 1.00 57.78 100 ARG A C 1
ATOM 750 O O . ARG A 1 100 ? 28.886 -15.120 -20.903 1.00 57.78 100 ARG A O 1
ATOM 757 N N . LYS A 1 101 ? 27.623 -13.506 -21.836 1.00 55.34 101 LYS A N 1
ATOM 758 C CA . LYS A 1 101 ? 27.688 -14.038 -23.211 1.00 55.34 101 LYS A CA 1
ATOM 759 C C . LYS A 1 101 ? 29.040 -13.765 -23.867 1.00 55.34 101 LYS A C 1
ATOM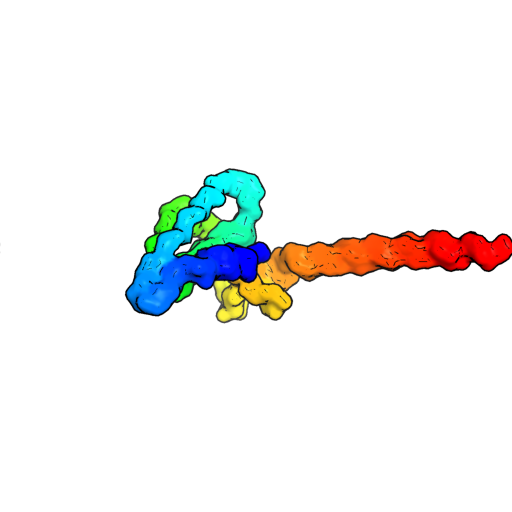 761 O O . LYS A 1 101 ? 29.548 -14.640 -24.561 1.00 55.34 101 LYS A O 1
ATOM 766 N N . ASP A 1 102 ? 29.650 -12.622 -23.574 1.00 58.94 102 ASP A N 1
ATOM 767 C CA . ASP A 1 102 ? 30.915 -12.219 -24.201 1.00 58.94 102 ASP A CA 1
ATOM 768 C C . ASP A 1 102 ? 32.110 -13.078 -23.734 1.00 58.94 102 ASP A C 1
ATOM 770 O O . ASP A 1 102 ? 33.030 -13.343 -24.506 1.00 58.94 102 ASP A O 1
ATOM 774 N N . PHE A 1 103 ? 32.069 -13.610 -22.503 1.00 58.44 103 PHE A N 1
ATOM 775 C CA . PHE A 1 103 ? 33.117 -14.494 -21.965 1.00 58.44 103 PHE A CA 1
ATOM 776 C C . PHE A 1 103 ? 33.114 -15.914 -22.553 1.00 58.44 103 PHE A C 1
ATOM 778 O O . PHE A 1 103 ? 34.168 -16.539 -22.624 1.00 58.44 103 PHE A O 1
ATOM 785 N N . LEU A 1 104 ? 31.959 -16.438 -22.972 1.00 58.12 104 LEU A N 1
ATOM 786 C CA . LEU A 1 104 ? 31.862 -17.793 -23.537 1.00 58.12 104 LEU A CA 1
ATOM 787 C C . LEU A 1 104 ? 32.173 -17.833 -25.039 1.00 58.12 104 LEU A C 1
ATOM 789 O O . LEU A 1 104 ? 32.476 -18.897 -25.559 1.00 58.12 104 LEU A O 1
ATOM 793 N N . SER A 1 105 ? 32.142 -16.688 -25.728 1.00 57.69 105 SER A N 1
ATOM 794 C CA . SER A 1 105 ? 32.471 -16.599 -27.158 1.00 57.69 105 SER A CA 1
ATOM 795 C C . SER A 1 105 ? 33.978 -16.535 -27.445 1.00 57.69 105 SER A C 1
ATOM 797 O O . SER A 1 105 ? 34.362 -16.607 -28.608 1.00 57.69 105 SER A O 1
ATOM 799 N N . SER A 1 106 ? 34.828 -16.369 -26.424 1.00 57.81 106 SER A N 1
ATOM 800 C CA . SER A 1 106 ? 36.290 -16.243 -26.582 1.00 57.81 106 SER A CA 1
ATOM 801 C C . SER A 1 106 ? 37.076 -17.501 -26.179 1.00 57.81 106 SER A C 1
ATOM 803 O O . SER A 1 106 ? 38.298 -17.439 -26.096 1.00 57.81 106 SER A O 1
ATOM 805 N N . ALA A 1 107 ? 36.405 -18.625 -25.896 1.00 58.09 107 ALA A N 1
ATOM 806 C CA . ALA A 1 107 ? 37.052 -19.865 -25.444 1.00 58.09 107 ALA A CA 1
ATOM 807 C C . ALA A 1 107 ? 37.136 -20.972 -26.514 1.00 58.09 107 ALA A C 1
ATOM 809 O O . ALA A 1 107 ? 37.635 -22.052 -26.210 1.00 58.09 107 ALA A O 1
ATOM 810 N N . ASP A 1 108 ? 36.701 -20.701 -27.748 1.00 54.75 108 ASP A N 1
ATOM 811 C CA . ASP A 1 108 ? 36.767 -21.644 -28.868 1.00 54.75 108 ASP A CA 1
ATOM 812 C C . ASP A 1 108 ? 37.713 -21.110 -29.961 1.00 54.75 108 ASP A C 1
ATOM 814 O O . ASP A 1 108 ? 37.250 -20.543 -30.950 1.00 54.75 108 ASP A O 1
ATOM 818 N N . TYR A 1 109 ? 39.032 -21.252 -29.774 1.00 43.03 109 TYR A N 1
ATOM 819 C CA . TYR A 1 109 ? 40.036 -21.274 -30.855 1.00 43.03 109 TYR A CA 1
ATOM 820 C C . TYR A 1 109 ? 41.332 -21.954 -30.407 1.00 43.03 109 TYR A C 1
ATOM 822 O O . TYR A 1 109 ? 41.783 -21.681 -29.271 1.00 43.03 109 TYR A O 1
#

Sequence (109 aa):
MVIKAVHRIGRTGRGHQRGLATTFINKSVDESTLLDLKHLLIEANQPVPEFLVELASATEVELEMGGEVGCAYCGGLGHRITHCPKLEAMQNKAAINLGRKDFLSSADY